Protein AF-A0A075HP31-F1 (afdb_monomer_lite)

pLDDT: mean 79.91, std 8.16, range [46.44, 92.25]

Structure (mmCIF, N/CA/C/O backbone):
data_AF-A0A075HP31-F1
#
_entry.id   AF-A0A075HP31-F1
#
loop_
_atom_site.group_PDB
_atom_site.id
_atom_site.type_symbol
_atom_site.label_atom_id
_atom_site.label_alt_id
_atom_site.label_comp_id
_atom_site.label_asym_id
_atom_site.label_entity_id
_atom_site.label_seq_id
_atom_site.pdbx_PDB_ins_code
_atom_site.Cartn_x
_atom_site.Cartn_y
_atom_site.Cartn_z
_atom_site.occupancy
_atom_site.B_iso_or_equiv
_atom_site.auth_seq_id
_atom_site.auth_comp_id
_atom_site.auth_asym_id
_atom_site.auth_atom_id
_atom_site.pdbx_PDB_model_num
ATOM 1 N N . MET A 1 1 ? 1.225 -0.364 -14.606 1.00 85.62 1 MET A N 1
ATOM 2 C CA . MET A 1 1 ? 0.371 -1.081 -13.636 1.00 85.62 1 MET A CA 1
ATOM 3 C C . MET A 1 1 ? -0.223 -0.110 -12.625 1.00 85.62 1 MET A C 1
ATOM 5 O O . MET A 1 1 ? 0.473 0.804 -12.198 1.00 85.62 1 MET A O 1
ATOM 9 N N . LYS A 1 2 ? -1.501 -0.275 -12.277 1.00 87.94 2 LYS A N 1
ATOM 10 C CA . LYS A 1 2 ? -2.191 0.543 -11.273 1.00 87.94 2 LYS A CA 1
ATOM 11 C C . LYS A 1 2 ? -2.617 -0.350 -10.116 1.00 87.94 2 LYS A C 1
ATOM 13 O O . LYS A 1 2 ? -3.185 -1.411 -10.366 1.00 87.94 2 LYS A O 1
ATOM 18 N N . LEU A 1 3 ? -2.352 0.094 -8.899 1.00 89.50 3 LEU A N 1
ATOM 19 C CA . LEU A 1 3 ? -2.688 -0.594 -7.665 1.00 89.50 3 LEU A CA 1
ATOM 20 C C . LEU A 1 3 ? -3.454 0.382 -6.775 1.00 89.50 3 LEU A C 1
ATOM 22 O O . LEU A 1 3 ? -2.959 1.464 -6.459 1.00 89.50 3 LEU A O 1
ATOM 26 N N . LYS A 1 4 ? -4.661 0.000 -6.374 1.00 89.75 4 LYS A N 1
ATOM 27 C CA . LYS A 1 4 ? -5.384 0.650 -5.286 1.00 89.75 4 LYS A CA 1
ATOM 28 C C . LYS A 1 4 ? -5.258 -0.246 -4.066 1.00 89.75 4 LYS A C 1
ATOM 30 O O . LYS A 1 4 ? -5.628 -1.413 -4.148 1.00 89.75 4 LYS A O 1
ATOM 35 N N . TYR A 1 5 ? -4.799 0.297 -2.950 1.00 87.81 5 TYR A N 1
ATOM 36 C CA . TYR A 1 5 ? -4.866 -0.392 -1.669 1.00 87.81 5 TYR A CA 1
ATOM 37 C C . TYR A 1 5 ? -5.577 0.473 -0.643 1.00 87.81 5 TYR A C 1
ATOM 39 O O . TYR A 1 5 ? -5.628 1.698 -0.773 1.00 87.81 5 TYR A O 1
ATOM 47 N N . GLY A 1 6 ? -6.125 -0.171 0.376 1.00 85.75 6 GLY A N 1
ATOM 48 C CA . GLY A 1 6 ? -6.634 0.536 1.523 1.00 85.75 6 GLY A CA 1
ATOM 49 C C . GLY A 1 6 ? -6.609 -0.279 2.799 1.00 85.75 6 GLY A C 1
ATOM 50 O O . GLY A 1 6 ? -6.543 -1.509 2.786 1.00 85.75 6 GLY A O 1
ATOM 51 N N . ILE A 1 7 ? -6.613 0.451 3.907 1.00 86.06 7 ILE A N 1
ATOM 52 C CA . ILE A 1 7 ? -6.568 -0.085 5.262 1.00 86.06 7 ILE A CA 1
ATOM 53 C C . ILE A 1 7 ? -7.766 0.468 6.020 1.00 86.06 7 ILE A C 1
ATOM 55 O O . ILE A 1 7 ? -8.009 1.679 6.049 1.00 86.06 7 ILE A O 1
ATOM 59 N N . LYS A 1 8 ? -8.506 -0.436 6.650 1.00 85.75 8 LYS A N 1
ATOM 60 C CA . LYS A 1 8 ? -9.650 -0.134 7.503 1.00 85.75 8 LYS A CA 1
ATOM 61 C C . LYS A 1 8 ? -9.403 -0.713 8.883 1.00 85.75 8 LYS A C 1
ATOM 63 O O . LYS A 1 8 ? -8.963 -1.851 9.000 1.00 85.75 8 LYS A O 1
ATOM 68 N N . LEU A 1 9 ? -9.715 0.046 9.926 1.00 82.75 9 LEU A N 1
ATOM 69 C CA . LEU A 1 9 ? -9.809 -0.502 11.273 1.00 82.75 9 LEU A CA 1
ATOM 70 C C . LEU A 1 9 ? -11.268 -0.827 11.564 1.00 82.75 9 LEU A C 1
ATOM 72 O O . LEU A 1 9 ? -12.150 -0.012 11.314 1.00 82.75 9 LEU A O 1
ATOM 76 N N . ALA A 1 10 ? -11.522 -2.017 12.089 1.00 79.00 10 ALA A N 1
ATOM 77 C CA . ALA A 1 10 ? -12.846 -2.461 12.480 1.00 79.00 10 ALA A CA 1
ATOM 78 C C . ALA A 1 10 ? -12.849 -2.866 13.954 1.00 79.00 10 ALA A C 1
ATOM 80 O O . ALA A 1 10 ? -12.002 -3.641 14.405 1.00 79.00 10 ALA A O 1
ATOM 81 N N . LYS A 1 11 ? -13.841 -2.372 14.693 1.00 74.69 11 LYS A N 1
ATOM 82 C CA . LYS A 1 11 ? -14.140 -2.808 16.056 1.00 74.69 11 LYS A CA 1
ATOM 83 C C . LYS A 1 11 ? -14.826 -4.178 16.024 1.00 74.69 11 LYS A C 1
ATOM 85 O O . LYS A 1 11 ? -15.837 -4.349 15.341 1.00 74.69 11 LYS A O 1
ATOM 90 N N . GLY A 1 12 ? -14.278 -5.142 16.755 1.00 63.56 12 GLY A N 1
ATOM 91 C CA . GLY A 1 12 ? -14.848 -6.466 16.991 1.00 63.56 12 GLY A CA 1
ATOM 92 C C . GLY A 1 12 ? -16.020 -6.411 17.977 1.00 63.56 12 GLY A C 1
ATOM 93 O O . GLY A 1 12 ? -15.987 -5.672 18.961 1.00 63.56 12 GLY A O 1
ATOM 94 N N . GLY A 1 13 ? -17.076 -7.174 17.688 1.00 62.41 13 GLY A N 1
ATOM 95 C CA . GLY A 1 13 ? -18.345 -7.205 18.424 1.00 62.41 13 GLY A CA 1
ATOM 96 C C . GLY A 1 13 ? -19.505 -7.686 17.538 1.00 62.41 13 GLY A C 1
ATOM 97 O O . GLY A 1 13 ? -19.286 -8.081 16.394 1.00 62.41 13 GLY A O 1
ATOM 98 N N . LEU A 1 14 ? -20.753 -7.627 18.033 1.00 46.44 14 LEU A N 1
ATOM 99 C CA . LEU A 1 14 ? -21.956 -8.047 17.279 1.00 46.44 14 LEU A CA 1
ATOM 100 C C . LEU A 1 14 ? -22.200 -7.244 15.984 1.00 46.44 14 LEU A C 1
ATOM 102 O O . LEU A 1 14 ? -22.863 -7.732 15.072 1.00 46.44 14 LEU A O 1
ATOM 106 N N . ARG A 1 15 ? -21.668 -6.020 15.883 1.00 56.22 15 ARG A N 1
ATOM 107 C CA . ARG A 1 15 ? -21.632 -5.226 14.647 1.00 56.22 15 ARG A CA 1
ATOM 108 C C . ARG A 1 15 ? -20.220 -4.698 14.433 1.00 56.22 15 ARG A C 1
ATOM 110 O O . ARG A 1 15 ? -19.705 -3.981 15.287 1.00 56.22 15 ARG A O 1
ATOM 117 N N . LYS A 1 16 ? -19.629 -5.020 13.279 1.00 63.41 16 LYS A N 1
ATOM 118 C CA . LYS A 1 16 ? -18.363 -4.429 12.832 1.00 63.41 16 LYS A CA 1
ATOM 119 C C . LYS A 1 16 ? -18.588 -2.936 12.598 1.00 63.41 16 LYS A C 1
ATOM 121 O O . LYS A 1 16 ? -19.341 -2.566 11.699 1.00 63.41 16 LYS A O 1
ATOM 126 N N . HIS A 1 17 ? -17.979 -2.098 13.427 1.00 68.00 17 HIS A N 1
ATOM 127 C CA . HIS A 1 17 ? -17.970 -0.651 13.228 1.00 68.00 17 HIS A CA 1
ATOM 128 C C . HIS A 1 17 ? -16.605 -0.242 12.683 1.00 68.00 17 HIS A C 1
ATOM 130 O O . HIS A 1 17 ? -15.587 -0.636 13.254 1.00 68.00 17 HIS A O 1
ATOM 136 N N . GLU A 1 18 ? -16.580 0.500 11.576 1.00 68.94 18 GLU A N 1
ATOM 137 C CA . GLU A 1 18 ? -15.338 1.078 11.058 1.00 68.94 18 GLU A CA 1
ATOM 138 C C . GLU A 1 18 ? -14.872 2.186 12.014 1.00 68.94 18 GLU A C 1
ATOM 140 O O . GLU A 1 18 ? -15.656 3.046 12.410 1.00 68.94 18 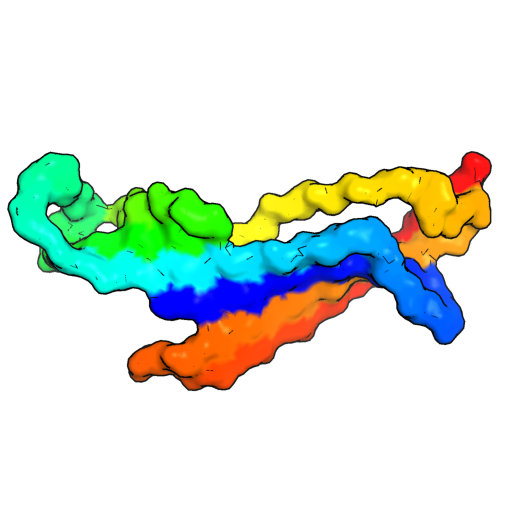GLU A O 1
ATOM 145 N N . LEU A 1 19 ? -13.609 2.123 12.429 1.00 71.00 19 LEU A N 1
ATOM 146 C CA . LEU A 1 19 ? -12.982 3.089 13.324 1.00 71.00 19 LEU A CA 1
ATOM 147 C C . LEU A 1 19 ? -12.174 4.089 12.495 1.00 71.00 19 LEU A C 1
ATOM 149 O O . LEU A 1 19 ? -11.303 3.691 11.720 1.00 71.00 19 LEU A O 1
ATOM 153 N N . GLY A 1 20 ? -12.429 5.383 12.694 1.00 72.38 20 GLY A N 1
ATOM 154 C CA . GLY A 1 20 ? -11.725 6.465 12.009 1.00 72.38 20 GLY A CA 1
ATOM 155 C C . GLY A 1 20 ? -11.965 6.526 10.494 1.00 72.38 20 GLY A C 1
ATOM 156 O O . GLY A 1 20 ? -12.938 5.996 9.959 1.00 72.38 20 GLY A O 1
ATOM 157 N N . LYS A 1 21 ? -11.069 7.222 9.783 1.00 77.12 21 LYS A N 1
ATOM 158 C CA . LYS A 1 21 ? -11.100 7.317 8.315 1.00 77.12 21 LYS A CA 1
ATOM 159 C C . LYS A 1 21 ? -10.307 6.171 7.700 1.00 77.12 21 LYS A C 1
ATOM 161 O O . LYS A 1 21 ? -9.128 6.021 8.003 1.00 77.12 21 LYS A O 1
ATOM 166 N N . SER A 1 22 ? -10.922 5.421 6.789 1.00 80.12 22 SER A N 1
ATOM 167 C CA . SER A 1 22 ? -10.206 4.443 5.971 1.00 80.12 22 SER A CA 1
ATOM 168 C C . SER A 1 22 ? -9.104 5.123 5.161 1.00 80.12 22 SER A C 1
ATOM 170 O O . SER A 1 22 ? -9.322 6.187 4.574 1.00 80.12 22 SER A O 1
ATOM 172 N N . ILE A 1 23 ? -7.930 4.502 5.112 1.00 83.25 23 ILE A N 1
ATOM 173 C CA . ILE A 1 23 ? -6.825 4.982 4.286 1.00 83.25 23 ILE A CA 1
ATOM 174 C C . ILE A 1 23 ? -6.986 4.329 2.925 1.00 83.25 23 ILE A C 1
ATOM 176 O O . ILE A 1 23 ? -6.827 3.120 2.826 1.00 83.25 23 ILE A O 1
ATOM 180 N N . ASP A 1 24 ? -7.286 5.119 1.900 1.00 83.94 24 ASP A N 1
ATOM 181 C CA . ASP A 1 24 ? -7.342 4.673 0.510 1.00 83.94 24 ASP A CA 1
ATOM 182 C C . ASP A 1 24 ? -6.207 5.354 -0.253 1.00 83.94 24 ASP A C 1
ATOM 184 O O . ASP A 1 24 ? -6.211 6.573 -0.424 1.00 83.94 24 ASP A O 1
ATOM 188 N N . THR A 1 25 ? -5.249 4.567 -0.735 1.00 83.50 25 THR A N 1
ATOM 189 C CA . THR A 1 25 ? -4.083 5.076 -1.461 1.00 83.50 25 THR A CA 1
ATOM 190 C C . THR A 1 25 ? -3.997 4.445 -2.841 1.00 83.50 25 THR A C 1
ATOM 192 O O . THR A 1 25 ? -4.329 3.276 -3.065 1.00 83.50 25 THR A O 1
ATOM 195 N N . TYR A 1 26 ? -3.534 5.248 -3.795 1.00 85.94 26 TYR A N 1
ATOM 196 C CA . TYR A 1 26 ? -3.351 4.829 -5.171 1.00 85.94 26 TYR A CA 1
ATOM 197 C C . TYR A 1 26 ? -1.879 4.904 -5.567 1.00 85.94 26 TYR A C 1
ATOM 199 O O . TYR A 1 26 ? -1.214 5.928 -5.381 1.00 85.94 26 TYR A O 1
ATOM 207 N N . ARG A 1 27 ? -1.382 3.814 -6.157 1.00 88.31 27 ARG A N 1
ATOM 208 C CA . ARG A 1 27 ? -0.038 3.729 -6.724 1.00 88.31 27 ARG A CA 1
ATOM 209 C C . ARG A 1 27 ? -0.091 3.349 -8.193 1.00 88.31 27 ARG A C 1
ATOM 211 O O . ARG A 1 27 ? -0.846 2.473 -8.616 1.00 88.31 27 ARG A O 1
ATOM 218 N N . LYS A 1 28 ? 0.752 3.992 -8.997 1.00 89.06 28 LYS A N 1
ATOM 219 C CA . LYS A 1 28 ? 0.900 3.680 -10.422 1.00 89.06 28 LYS A CA 1
ATOM 220 C C . LYS A 1 28 ? 2.368 3.506 -10.769 1.00 89.06 28 LYS A C 1
ATOM 222 O O . LYS A 1 28 ? 3.128 4.458 -10.687 1.00 89.06 28 LYS A O 1
ATOM 227 N N . ALA A 1 29 ? 2.732 2.321 -11.240 1.00 88.19 29 ALA A N 1
ATOM 228 C CA . ALA A 1 29 ? 4.030 2.065 -11.847 1.00 88.19 29 ALA A CA 1
ATOM 229 C C . ALA A 1 29 ? 3.916 2.202 -13.370 1.00 88.19 29 ALA A C 1
ATOM 231 O O . ALA A 1 29 ? 3.046 1.581 -13.995 1.00 88.19 29 ALA A O 1
ATOM 232 N N . SER A 1 30 ? 4.784 3.008 -13.971 1.00 85.94 30 SER A N 1
ATOM 233 C CA . SER A 1 30 ? 4.877 3.210 -15.417 1.00 85.94 30 SER A CA 1
ATOM 234 C C . SER A 1 30 ? 6.297 2.919 -15.875 1.00 85.94 30 SER A C 1
ATOM 236 O O . SER A 1 30 ? 7.262 3.371 -15.264 1.00 85.94 30 SER A O 1
ATOM 238 N N . ILE A 1 31 ? 6.408 2.155 -16.954 1.00 86.06 31 ILE A N 1
ATOM 239 C CA . ILE A 1 31 ? 7.681 1.847 -17.594 1.00 86.06 31 ILE A CA 1
ATOM 240 C C . ILE A 1 31 ? 7.818 2.793 -18.778 1.00 86.06 31 ILE A C 1
ATOM 242 O O . ILE A 1 31 ? 6.879 2.930 -19.564 1.00 86.06 31 ILE A O 1
ATOM 246 N N . PHE A 1 32 ? 8.962 3.451 -18.900 1.00 84.62 32 PHE A N 1
ATOM 247 C CA . PHE A 1 32 ? 9.218 4.373 -19.995 1.00 84.62 32 PHE A CA 1
ATOM 248 C C . PHE A 1 32 ? 10.679 4.315 -20.434 1.00 84.62 32 PHE A C 1
ATOM 250 O O . PHE A 1 32 ? 11.559 3.816 -19.734 1.00 84.62 32 PHE A O 1
ATOM 257 N N . TRP A 1 33 ? 10.924 4.830 -21.630 1.00 82.19 33 TRP A N 1
ATOM 258 C CA . TRP A 1 33 ? 12.251 4.982 -22.201 1.00 82.19 33 TRP A CA 1
ATOM 259 C C . TRP A 1 33 ? 12.506 6.466 -22.455 1.00 82.19 33 TRP A C 1
ATOM 261 O O . TRP A 1 33 ? 11.602 7.194 -22.865 1.00 82.19 33 TRP A O 1
ATOM 271 N N . THR A 1 34 ? 13.732 6.924 -22.220 1.00 78.81 34 THR A N 1
ATOM 272 C CA . THR A 1 34 ? 14.143 8.299 -22.507 1.00 78.81 34 THR A CA 1
ATOM 273 C C . THR A 1 34 ? 15.540 8.343 -23.120 1.00 78.81 34 THR A C 1
ATOM 275 O O . THR A 1 34 ? 16.374 7.472 -22.882 1.00 78.81 34 THR A O 1
ATOM 278 N N . ARG A 1 35 ? 15.802 9.376 -23.927 1.00 76.38 35 ARG A N 1
ATOM 279 C CA . ARG A 1 35 ? 17.145 9.714 -24.436 1.0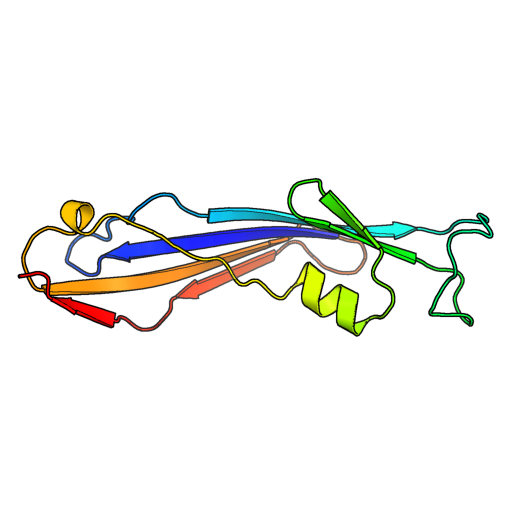0 76.38 35 ARG A CA 1
ATOM 280 C C . ARG A 1 35 ? 17.830 10.801 -23.607 1.00 76.38 35 ARG A C 1
ATOM 282 O O . ARG A 1 35 ? 18.898 11.264 -23.989 1.00 76.38 35 ARG A O 1
ATOM 289 N N . ASN A 1 36 ? 17.205 11.259 -22.524 1.00 78.75 36 ASN A N 1
ATOM 290 C CA . ASN A 1 36 ? 17.727 12.362 -21.730 1.00 78.75 36 ASN A CA 1
ATOM 291 C C . ASN A 1 36 ? 19.010 11.935 -20.988 1.00 78.75 36 ASN A C 1
ATOM 293 O O . ASN A 1 36 ? 18.927 11.079 -20.108 1.00 78.75 36 ASN A O 1
ATOM 297 N N . PRO A 1 37 ? 20.172 12.552 -21.267 1.00 67.62 37 PRO A N 1
ATOM 298 C CA . PRO A 1 37 ? 21.439 12.176 -20.641 1.00 67.62 37 PRO A CA 1
ATOM 299 C C . PRO A 1 37 ? 21.508 12.513 -19.142 1.00 67.62 37 PRO A C 1
ATOM 301 O O . PRO A 1 37 ? 22.359 11.974 -18.444 1.00 67.62 37 PRO A O 1
ATOM 304 N N . LYS A 1 38 ? 20.624 13.386 -18.631 1.00 73.12 38 LYS A N 1
ATOM 305 C CA . LYS A 1 38 ? 20.565 13.744 -17.201 1.00 73.12 38 LYS A CA 1
ATOM 306 C C . LYS A 1 38 ? 19.908 12.663 -16.339 1.00 73.12 38 LYS A C 1
ATOM 308 O O . LYS A 1 38 ? 20.145 12.615 -15.138 1.00 73.12 38 LYS A O 1
ATOM 313 N N . LEU A 1 39 ? 19.073 11.815 -16.940 1.00 68.88 39 LEU A N 1
ATOM 314 C CA . LEU A 1 39 ? 18.450 10.679 -16.268 1.00 68.88 39 LEU A CA 1
ATOM 315 C C . LEU A 1 39 ? 19.383 9.482 -16.413 1.00 68.88 39 LEU A C 1
ATOM 317 O O . LEU A 1 39 ? 19.277 8.701 -17.357 1.00 68.88 39 LEU A O 1
ATOM 321 N N . VAL A 1 40 ? 20.339 9.369 -15.492 1.00 67.12 40 VAL A N 1
ATOM 322 C CA . VAL A 1 40 ? 21.277 8.244 -15.474 1.00 67.12 40 VAL A CA 1
ATOM 323 C C . VAL A 1 40 ? 20.482 6.972 -15.218 1.00 67.12 40 VAL A C 1
ATOM 325 O O . VAL A 1 40 ? 19.791 6.876 -14.207 1.00 67.12 40 VAL A O 1
ATOM 328 N N . ASN A 1 41 ? 20.552 6.011 -16.145 1.00 65.00 41 ASN A N 1
ATOM 329 C CA . ASN A 1 41 ? 19.973 4.702 -15.892 1.00 65.00 41 ASN A CA 1
ATOM 330 C C . ASN A 1 41 ? 20.913 3.893 -14.985 1.00 65.00 41 ASN A C 1
ATOM 332 O O . ASN A 1 41 ? 22.033 3.588 -15.406 1.00 65.00 41 ASN A O 1
ATOM 336 N N . PRO A 1 42 ? 20.485 3.519 -13.778 1.00 63.81 42 PRO A N 1
ATOM 337 C CA . PRO A 1 42 ? 21.204 2.560 -12.940 1.00 63.81 42 PRO A CA 1
ATOM 338 C C . PRO A 1 42 ? 21.326 1.183 -13.602 1.00 63.81 42 PRO A C 1
ATOM 340 O O . PRO A 1 42 ? 22.375 0.550 -13.496 1.00 63.81 42 PRO A O 1
ATOM 343 N N . MET A 1 43 ? 20.329 0.754 -14.383 1.00 64.00 43 MET A N 1
ATOM 344 C CA . MET A 1 43 ? 20.439 -0.424 -15.243 1.00 64.00 43 MET A CA 1
ATOM 345 C C . MET A 1 43 ? 21.095 -0.044 -16.575 1.00 64.00 43 MET A C 1
ATOM 347 O O . MET A 1 43 ? 20.425 0.248 -17.564 1.00 64.00 43 MET A O 1
ATOM 351 N N . LYS A 1 44 ? 22.433 -0.041 -16.622 1.00 64.62 44 LYS A N 1
ATOM 352 C CA . LYS A 1 44 ? 23.200 0.328 -17.833 1.00 64.62 44 LYS A CA 1
ATOM 353 C C . LYS A 1 44 ? 22.928 -0.585 -19.036 1.00 64.62 44 LYS A C 1
ATOM 355 O O . LYS A 1 44 ? 23.017 -0.133 -20.174 1.00 64.62 44 LYS A O 1
ATOM 360 N N . GLU A 1 45 ? 22.572 -1.843 -18.789 1.00 67.06 45 GLU A N 1
ATOM 361 C CA . GLU A 1 45 ? 22.331 -2.848 -19.833 1.00 67.06 45 GLU A CA 1
ATOM 362 C C . GLU A 1 45 ? 20.975 -2.687 -20.531 1.00 67.06 45 GLU A C 1
ATOM 364 O O . GLU A 1 45 ? 20.813 -3.056 -21.693 1.00 67.06 45 GLU A O 1
ATOM 369 N N . ARG A 1 46 ? 19.984 -2.108 -19.844 1.00 68.00 46 ARG A N 1
ATOM 370 C CA . ARG A 1 46 ? 18.612 -1.965 -20.344 1.00 68.00 46 ARG A CA 1
ATOM 371 C C . ARG A 1 46 ? 18.243 -0.496 -20.286 1.00 68.00 46 ARG A C 1
ATOM 373 O O . ARG A 1 46 ? 18.156 0.048 -19.204 1.00 68.00 46 ARG A O 1
ATOM 380 N N . LYS A 1 47 ? 17.991 0.174 -21.415 1.00 74.88 47 LYS A N 1
ATOM 381 C CA . LYS A 1 47 ? 17.582 1.601 -21.453 1.00 74.88 47 LYS A CA 1
ATOM 382 C C . LYS A 1 47 ? 16.125 1.799 -21.003 1.00 74.88 47 LYS A C 1
ATOM 384 O O . LYS A 1 47 ? 15.332 2.388 -21.720 1.00 74.88 47 LYS A O 1
ATOM 389 N N . ILE A 1 48 ? 15.726 1.231 -19.877 1.00 78.12 48 ILE A N 1
ATOM 390 C CA . ILE A 1 48 ? 14.350 1.251 -19.387 1.00 78.12 48 ILE A CA 1
ATOM 391 C C . ILE A 1 48 ? 14.353 1.874 -17.997 1.00 78.12 48 ILE A C 1
ATOM 393 O O . ILE A 1 48 ? 15.180 1.512 -17.165 1.00 78.12 48 ILE A O 1
ATOM 397 N N . TRP A 1 49 ? 13.420 2.793 -17.763 1.00 82.56 49 TRP A N 1
ATOM 398 C CA . TRP A 1 49 ? 13.197 3.441 -16.478 1.00 82.56 49 TRP A CA 1
ATOM 399 C C . TRP A 1 49 ? 11.827 3.056 -15.942 1.00 82.56 49 TRP A C 1
ATOM 401 O O . TRP A 1 49 ? 10.869 2.861 -16.700 1.00 82.56 49 TRP A O 1
ATOM 411 N N . VAL A 1 50 ? 11.734 2.984 -14.617 1.00 84.62 50 VAL A N 1
ATOM 412 C CA . VAL A 1 50 ? 10.484 2.725 -13.913 1.00 84.62 50 VAL A CA 1
ATOM 413 C C . VAL A 1 50 ? 10.165 3.921 -13.033 1.00 84.62 50 VAL A C 1
ATOM 415 O O . VAL A 1 50 ? 10.962 4.343 -12.199 1.00 84.62 50 VAL A O 1
ATOM 418 N N . GLN A 1 51 ? 8.977 4.473 -13.236 1.00 85.38 51 GLN A N 1
ATOM 419 C CA . GLN A 1 51 ? 8.426 5.538 -12.416 1.00 85.38 51 GLN A CA 1
ATOM 420 C C . GLN A 1 51 ? 7.280 4.978 -11.588 1.00 85.38 51 GLN A C 1
ATOM 422 O O . GLN A 1 51 ? 6.310 4.457 -12.144 1.00 85.38 51 GLN A O 1
ATOM 427 N N . VAL A 1 52 ? 7.372 5.118 -10.273 1.00 87.12 52 VAL A N 1
ATOM 428 C CA . VAL A 1 52 ? 6.311 4.791 -9.325 1.00 87.12 52 VAL A CA 1
ATOM 429 C C . VAL A 1 52 ? 5.711 6.098 -8.830 1.00 87.12 52 VAL A C 1
ATOM 431 O O . VAL A 1 52 ? 6.415 6.936 -8.291 1.00 87.12 52 VAL A O 1
ATOM 434 N N . ALA A 1 53 ? 4.416 6.305 -9.037 1.00 85.50 53 ALA A N 1
ATOM 435 C CA . ALA A 1 53 ? 3.698 7.451 -8.496 1.00 85.50 53 ALA A CA 1
ATOM 436 C C . ALA A 1 53 ? 2.881 7.018 -7.277 1.00 85.50 53 ALA A C 1
ATOM 438 O O . ALA A 1 53 ? 1.996 6.170 -7.430 1.00 85.50 53 ALA A O 1
ATOM 439 N N . LYS A 1 54 ? 3.145 7.610 -6.107 1.00 83.44 54 LYS A N 1
ATOM 440 C CA . LYS A 1 54 ? 2.341 7.452 -4.884 1.00 83.44 54 LYS A CA 1
ATOM 441 C C . LYS A 1 54 ? 1.478 8.698 -4.727 1.00 83.44 54 LYS A C 1
ATOM 443 O O . LYS A 1 54 ? 2.019 9.784 -4.598 1.00 83.44 54 LYS A O 1
ATOM 448 N N . ASN A 1 55 ? 0.150 8.568 -4.784 1.00 77.62 55 ASN A N 1
ATOM 449 C CA . ASN A 1 55 ? -0.769 9.712 -4.643 1.00 77.62 55 ASN A CA 1
ATOM 450 C C . ASN A 1 55 ? -0.373 10.936 -5.497 1.00 77.62 55 ASN A C 1
ATOM 452 O O . ASN A 1 55 ? -0.400 12.065 -5.024 1.00 77.62 55 ASN A O 1
ATOM 456 N N . PHE A 1 56 ? -0.019 10.694 -6.764 1.00 74.75 56 PHE A N 1
ATOM 457 C CA . PHE A 1 56 ? 0.430 11.696 -7.747 1.00 74.75 56 PHE A CA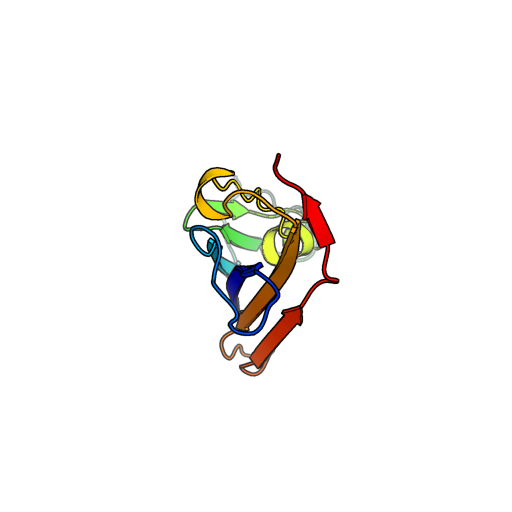 1
ATOM 458 C C . PHE A 1 56 ? 1.852 12.247 -7.573 1.00 74.75 56 PHE A C 1
ATOM 460 O O . PHE A 1 56 ? 2.302 12.967 -8.461 1.00 74.75 56 PHE A O 1
ATOM 467 N N . GLU A 1 57 ? 2.595 11.851 -6.541 1.00 81.75 57 GLU A N 1
ATOM 468 C CA . GLU A 1 57 ? 4.015 12.184 -6.403 1.00 81.75 57 GLU A CA 1
ATOM 469 C C . GLU A 1 57 ? 4.879 11.150 -7.138 1.00 81.75 57 GLU A C 1
ATOM 471 O O . GLU A 1 57 ? 4.870 9.969 -6.772 1.00 81.75 57 GLU A O 1
ATOM 476 N N . PRO A 1 58 ? 5.588 11.543 -8.212 1.00 82.81 58 PRO A N 1
ATOM 477 C CA . PRO A 1 58 ? 6.397 10.620 -8.986 1.00 82.81 58 PRO A CA 1
ATOM 478 C C . PRO A 1 58 ? 7.767 10.380 -8.351 1.00 82.81 58 PRO A C 1
ATOM 480 O O . PRO A 1 58 ? 8.532 11.310 -8.117 1.00 82.81 58 PRO A O 1
ATOM 483 N N . PHE A 1 59 ? 8.124 9.112 -8.217 1.00 82.56 59 PHE A N 1
ATOM 484 C CA . PHE A 1 59 ? 9.443 8.642 -7.828 1.00 82.56 59 PHE A CA 1
ATOM 485 C C . PHE A 1 59 ? 10.047 7.808 -8.961 1.00 82.56 59 PHE A C 1
ATOM 487 O O . PHE A 1 59 ? 9.391 6.924 -9.519 1.00 82.56 59 PHE A O 1
ATOM 494 N N . ILE A 1 60 ? 11.293 8.101 -9.339 1.00 81.56 60 ILE A N 1
ATOM 495 C CA . ILE A 1 60 ? 12.037 7.300 -10.318 1.00 81.56 60 ILE A CA 1
ATOM 496 C C . ILE A 1 60 ? 12.892 6.325 -9.525 1.00 81.56 60 ILE A C 1
ATOM 498 O O . ILE A 1 60 ? 13.891 6.713 -8.924 1.00 81.56 60 ILE A O 1
ATOM 502 N N . ALA A 1 61 ? 12.472 5.067 -9.520 1.00 77.00 61 ALA A N 1
ATOM 503 C CA . ALA A 1 61 ? 13.189 4.020 -8.821 1.00 77.00 61 ALA A CA 1
ATOM 504 C C . ALA A 1 61 ? 14.432 3.615 -9.613 1.00 77.00 61 ALA A C 1
ATOM 506 O O . ALA A 1 61 ? 14.407 3.552 -10.848 1.00 77.00 61 ALA A O 1
ATOM 507 N N . LEU A 1 62 ? 15.518 3.353 -8.886 1.00 76.25 62 LEU A N 1
ATOM 508 C CA . LEU A 1 62 ? 16.809 3.051 -9.484 1.00 76.25 62 LEU A CA 1
ATOM 509 C C . LEU A 1 62 ? 17.085 1.543 -9.573 1.00 76.25 62 LEU A C 1
ATOM 511 O O . LEU A 1 62 ? 17.781 1.081 -10.471 1.00 76.25 62 LEU A O 1
ATOM 515 N N . THR A 1 63 ? 16.515 0.749 -8.679 1.00 81.06 63 THR A N 1
ATOM 516 C CA . THR A 1 63 ? 16.682 -0.708 -8.682 1.00 81.06 63 THR A CA 1
ATOM 517 C C . THR A 1 63 ? 15.331 -1.409 -8.736 1.00 81.06 63 THR A C 1
ATOM 519 O O . THR A 1 63 ? 14.292 -0.808 -8.450 1.00 81.06 63 THR A O 1
ATOM 522 N N . GLU A 1 64 ? 15.321 -2.687 -9.122 1.00 81.81 64 GLU A N 1
ATOM 523 C CA . GLU A 1 64 ? 14.096 -3.494 -9.072 1.00 81.81 64 GLU A CA 1
ATOM 524 C C . GLU A 1 64 ? 13.593 -3.627 -7.627 1.00 81.81 64 GLU A C 1
ATOM 526 O O . GLU A 1 64 ? 12.387 -3.616 -7.373 1.00 81.81 64 GLU A O 1
ATOM 531 N N . GLU A 1 65 ? 14.515 -3.673 -6.666 1.00 84.00 65 GLU A N 1
ATOM 532 C CA . GLU A 1 65 ? 14.226 -3.701 -5.239 1.00 84.00 65 GLU A CA 1
ATOM 533 C C . GLU A 1 65 ? 13.524 -2.426 -4.773 1.00 84.00 65 GLU A C 1
ATOM 535 O O . GLU A 1 65 ? 12.545 -2.522 -4.031 1.00 84.00 65 GLU A O 1
ATOM 540 N N . ASP A 1 66 ? 13.977 -1.255 -5.226 1.00 84.19 66 ASP A N 1
ATOM 541 C CA . ASP A 1 66 ? 13.337 0.024 -4.904 1.00 84.19 66 ASP A CA 1
ATOM 542 C C . ASP A 1 66 ? 11.940 0.103 -5.516 1.00 84.19 66 ASP A C 1
ATOM 544 O O . ASP A 1 66 ? 11.002 0.516 -4.844 1.00 84.19 66 ASP A O 1
ATOM 548 N N . VAL A 1 67 ? 11.762 -0.358 -6.763 1.00 84.50 67 VAL A N 1
ATOM 549 C CA . VAL A 1 67 ? 10.428 -0.448 -7.384 1.00 84.50 67 VAL A CA 1
ATOM 550 C C . VAL A 1 67 ? 9.517 -1.335 -6.546 1.00 84.50 67 VAL A C 1
ATOM 552 O O . VAL A 1 67 ? 8.370 -0.970 -6.301 1.00 84.50 67 VAL A O 1
ATOM 555 N N . ARG A 1 68 ? 10.004 -2.506 -6.119 1.00 86.62 68 ARG A N 1
ATOM 556 C CA . ARG A 1 68 ? 9.210 -3.445 -5.325 1.00 86.62 68 ARG A CA 1
ATOM 557 C C . ARG A 1 68 ? 8.789 -2.814 -4.003 1.00 86.62 68 ARG A C 1
ATOM 559 O O . ARG A 1 68 ? 7.602 -2.844 -3.697 1.00 86.62 68 ARG A O 1
ATOM 566 N N . LYS A 1 69 ? 9.731 -2.213 -3.274 1.00 86.69 69 LYS A N 1
ATOM 567 C CA . LYS A 1 69 ? 9.455 -1.539 -2.000 1.00 86.69 69 LYS A CA 1
ATOM 568 C C . L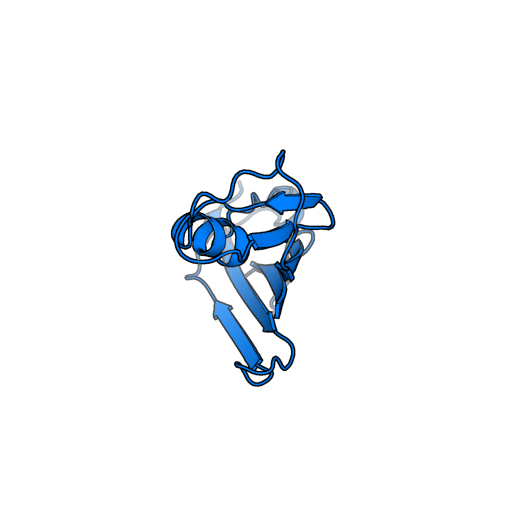YS A 1 69 ? 8.468 -0.390 -2.186 1.00 86.69 69 LYS A C 1
ATOM 570 O O . LYS A 1 69 ? 7.406 -0.369 -1.578 1.00 86.69 69 LYS A O 1
ATOM 575 N N . GLU A 1 70 ? 8.749 0.516 -3.115 1.00 85.06 70 GLU A N 1
ATOM 576 C CA . GLU A 1 70 ? 7.924 1.706 -3.332 1.00 85.06 70 GLU A CA 1
ATOM 577 C C . GLU A 1 70 ? 6.569 1.412 -3.976 1.00 85.06 70 GLU A C 1
ATOM 579 O O . GLU A 1 70 ? 5.642 2.214 -3.871 1.00 85.06 70 GLU A O 1
ATOM 584 N N . PHE A 1 71 ? 6.398 0.279 -4.657 1.00 85.69 71 PHE A N 1
ATOM 585 C CA . PHE A 1 71 ? 5.119 -0.074 -5.269 1.00 85.69 71 PHE A CA 1
ATOM 586 C C . PHE A 1 71 ? 4.267 -1.003 -4.398 1.00 85.69 71 PHE A C 1
ATOM 588 O O . PHE A 1 71 ? 3.053 -0.801 -4.347 1.00 85.69 71 PHE A O 1
ATOM 595 N N . PHE A 1 72 ? 4.872 -1.983 -3.718 1.00 84.69 72 PHE A N 1
ATOM 596 C CA . PHE A 1 72 ? 4.150 -3.023 -2.976 1.00 84.69 72 PHE A CA 1
ATOM 597 C C . PHE A 1 72 ? 4.212 -2.877 -1.455 1.00 84.69 72 PHE A C 1
ATOM 599 O O . PHE A 1 72 ? 3.239 -3.249 -0.800 1.00 84.69 72 PHE A O 1
ATOM 606 N N . ASP A 1 73 ? 5.283 -2.315 -0.892 1.00 83.88 73 ASP A N 1
ATOM 607 C CA . ASP A 1 73 ? 5.399 -2.176 0.560 1.00 83.88 73 ASP A CA 1
ATOM 608 C C . ASP A 1 73 ? 4.678 -0.900 1.021 1.00 83.88 73 ASP A C 1
ATOM 610 O O . ASP A 1 73 ? 4.830 0.193 0.456 1.00 83.88 73 ASP A O 1
ATOM 614 N N . PHE A 1 74 ? 3.836 -1.021 2.044 1.00 79.00 74 PHE A N 1
ATOM 615 C CA . PHE A 1 74 ? 3.115 0.107 2.622 1.00 79.00 74 PHE A CA 1
ATOM 616 C C . PHE A 1 74 ? 3.230 0.104 4.141 1.00 79.00 74 PHE A C 1
ATOM 618 O O . PHE A 1 74 ? 2.966 -0.891 4.808 1.00 79.00 74 PHE A O 1
ATOM 625 N N . GLU A 1 75 ? 3.589 1.264 4.675 1.00 80.38 75 GLU A N 1
ATOM 626 C CA . GLU A 1 75 ? 3.563 1.566 6.096 1.00 80.38 75 GLU A CA 1
ATOM 627 C C . GLU A 1 75 ? 2.762 2.858 6.245 1.00 80.38 75 GLU A C 1
ATOM 629 O O . GLU A 1 75 ? 3.159 3.913 5.749 1.00 80.38 75 GLU A O 1
ATOM 634 N N . GLU A 1 76 ? 1.582 2.762 6.848 1.00 78.19 76 GLU A N 1
ATOM 635 C CA . GLU A 1 76 ? 0.687 3.899 7.051 1.00 78.19 76 GLU A CA 1
ATOM 636 C C . GLU A 1 76 ? 0.346 3.977 8.539 1.00 78.19 76 GLU A C 1
ATOM 638 O O . GLU A 1 76 ? -0.017 2.978 9.165 1.00 78.19 76 GLU A O 1
ATOM 643 N N . LYS A 1 77 ? 0.472 5.171 9.122 1.00 80.75 77 LYS A N 1
ATOM 644 C CA . LYS A 1 77 ? 0.137 5.397 10.530 1.00 80.75 77 LYS A CA 1
ATOM 645 C C . LYS A 1 77 ? -1.347 5.707 10.648 1.00 80.75 77 LYS A C 1
ATOM 647 O O . LYS A 1 77 ? -1.824 6.692 10.088 1.00 80.75 77 LYS A O 1
ATOM 652 N N . PHE A 1 78 ? -2.063 4.894 11.413 1.00 78.81 78 PHE A N 1
ATOM 653 C CA . PHE A 1 78 ? -3.473 5.118 11.698 1.00 78.81 78 PHE A CA 1
ATOM 654 C C . PHE A 1 78 ? -3.622 5.793 13.063 1.00 78.81 78 PHE A C 1
ATOM 656 O O . PHE A 1 78 ? -3.189 5.251 14.078 1.00 78.81 78 PHE A O 1
ATOM 663 N N . VAL A 1 79 ? -4.228 6.980 13.092 1.00 78.00 79 VAL A N 1
ATOM 664 C CA . VAL A 1 79 ? -4.483 7.737 14.325 1.00 78.00 79 VAL A CA 1
ATOM 665 C C . VAL A 1 79 ? -5.986 7.935 14.459 1.00 78.00 79 VAL A C 1
ATOM 667 O O . VAL A 1 79 ? -6.615 8.524 13.583 1.00 78.00 79 VAL A O 1
ATOM 670 N N . PHE A 1 80 ? -6.561 7.459 15.559 1.00 77.25 80 PHE A N 1
ATOM 671 C CA . PHE A 1 80 ? -7.963 7.676 15.914 1.00 77.25 80 PHE A CA 1
ATOM 672 C C . PHE A 1 80 ? -8.054 8.202 17.350 1.00 77.25 80 PHE A C 1
ATOM 674 O O . PHE A 1 80 ? -7.133 8.033 18.153 1.00 77.25 80 PHE A O 1
ATOM 681 N N . LYS A 1 81 ? -9.160 8.871 17.686 1.00 76.12 81 LYS A N 1
ATOM 682 C CA . LYS A 1 81 ? -9.389 9.368 19.048 1.00 76.12 81 LYS A CA 1
ATOM 683 C C . LYS A 1 81 ? -9.920 8.240 19.928 1.00 76.12 81 LYS A C 1
ATOM 685 O O . LYS A 1 81 ? -10.879 7.578 19.553 1.00 76.12 81 LYS A O 1
ATOM 690 N N . ALA A 1 82 ? -9.380 8.085 21.138 1.00 72.31 82 ALA A N 1
ATOM 691 C CA . ALA A 1 82 ? -9.881 7.110 22.117 1.00 72.31 82 ALA A CA 1
ATOM 692 C C . ALA A 1 82 ? -11.375 7.315 22.459 1.00 72.31 82 ALA A C 1
ATOM 694 O O . ALA A 1 82 ? -12.093 6.355 22.721 1.00 72.31 82 ALA A O 1
ATOM 695 N N . LEU A 1 83 ? -11.869 8.555 22.357 1.00 70.75 83 LEU A N 1
ATOM 696 C CA . LEU A 1 83 ? -13.294 8.885 22.477 1.00 70.75 83 LEU A CA 1
ATOM 697 C C . LEU A 1 83 ? -14.192 8.144 21.471 1.00 70.75 83 LEU A C 1
ATOM 699 O O . LEU A 1 83 ? -15.337 7.863 21.804 1.00 70.75 83 LEU A O 1
ATOM 703 N N . GLU A 1 84 ? -13.702 7.811 20.272 1.00 71.88 84 GLU A N 1
ATOM 704 C CA . GLU A 1 84 ? -14.485 7.079 19.258 1.00 71.88 84 GLU A CA 1
ATOM 705 C C . GLU A 1 84 ? -14.704 5.606 19.641 1.00 71.88 84 GLU A C 1
ATOM 707 O O . GLU A 1 84 ? -15.654 4.976 19.178 1.00 71.88 84 GLU A O 1
ATOM 712 N N . LEU A 1 85 ? -13.854 5.051 20.511 1.00 73.25 85 LEU A N 1
ATOM 713 C CA . LEU A 1 85 ? -14.006 3.689 21.024 1.00 73.25 85 LEU A CA 1
ATOM 714 C C . LEU A 1 85 ? -14.981 3.618 22.206 1.00 73.25 85 LEU A C 1
ATOM 716 O O . LEU A 1 85 ? -15.723 2.635 22.308 1.00 73.25 85 LEU A O 1
ATOM 720 N N . GLY A 1 86 ? -15.006 4.660 23.045 1.00 70.44 86 GLY A N 1
ATOM 721 C CA . GLY A 1 86 ? -15.736 4.708 24.315 1.00 70.44 86 GLY A CA 1
ATOM 722 C C . GLY A 1 86 ? -14.980 4.027 25.462 1.00 70.44 86 GLY A C 1
ATOM 723 O O . GLY A 1 86 ? -13.933 3.415 25.253 1.00 70.44 86 GLY A O 1
ATOM 724 N N . THR A 1 87 ? -15.503 4.114 26.684 1.00 73.94 87 THR A N 1
ATOM 725 C CA . THR A 1 87 ? -14.948 3.400 27.846 1.00 73.94 87 THR A CA 1
ATOM 726 C C . THR A 1 87 ? -15.269 1.902 27.771 1.00 73.94 87 T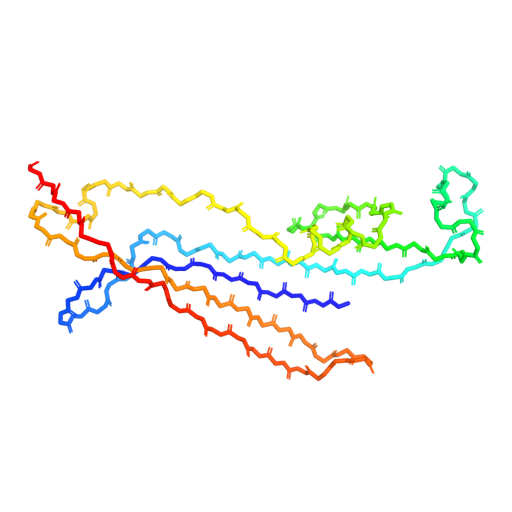HR A C 1
ATOM 728 O O . THR A 1 87 ? -16.306 1.501 27.235 1.00 73.94 87 THR A O 1
ATOM 731 N N . GLY A 1 88 ? -14.363 1.060 28.269 1.00 76.81 88 GLY A N 1
ATOM 732 C CA . GLY A 1 88 ? -14.505 -0.400 28.291 1.00 76.81 88 GLY A CA 1
ATOM 733 C C . GLY A 1 88 ? -13.494 -1.158 27.426 1.00 76.81 88 GLY A C 1
ATOM 734 O O . GLY A 1 88 ? -12.520 -0.594 26.924 1.00 76.81 88 GLY A O 1
ATOM 735 N N . ASN A 1 89 ? -13.728 -2.466 27.282 1.00 79.12 89 ASN A N 1
ATOM 736 C CA . ASN A 1 89 ? -12.872 -3.380 26.525 1.00 79.12 89 ASN A CA 1
ATOM 737 C C . ASN A 1 89 ? -13.334 -3.462 25.070 1.00 79.12 89 ASN A C 1
ATOM 739 O O . ASN A 1 89 ? -14.470 -3.851 24.790 1.00 79.12 89 ASN A O 1
ATOM 743 N N . HIS A 1 90 ? -12.437 -3.148 24.140 1.00 79.81 90 HIS A N 1
ATOM 744 C CA . HIS A 1 90 ? -12.717 -3.151 22.710 1.00 79.81 90 HIS A CA 1
ATOM 745 C C . HIS A 1 90 ? -11.760 -4.080 21.987 1.00 79.81 90 HIS A C 1
ATOM 747 O O . HIS A 1 90 ? -10.551 -4.015 22.181 1.00 79.81 90 HIS A O 1
ATOM 753 N N . LYS A 1 91 ? -12.301 -4.908 21.099 1.00 80.81 91 LYS A N 1
ATOM 754 C CA . LYS A 1 91 ? -11.505 -5.676 20.142 1.00 80.81 91 LYS A CA 1
ATOM 755 C C . LYS A 1 91 ? -11.310 -4.837 18.894 1.00 80.81 91 LYS A C 1
ATOM 757 O O . LYS A 1 91 ? -12.278 -4.274 18.393 1.00 80.81 91 LYS A O 1
ATOM 762 N N . ILE A 1 92 ? -10.095 -4.745 18.379 1.00 81.94 92 ILE A N 1
ATOM 763 C CA . ILE A 1 92 ? -9.780 -4.035 17.138 1.00 81.94 92 ILE A CA 1
ATOM 764 C C . ILE A 1 92 ? -9.124 -5.015 16.179 1.00 81.94 92 ILE A C 1
ATOM 766 O O . ILE A 1 92 ? -8.233 -5.769 16.557 1.00 81.94 92 ILE A O 1
ATOM 770 N N . SER A 1 93 ? -9.561 -4.991 14.926 1.00 83.69 93 SER A N 1
ATOM 771 C CA . SER A 1 93 ? -8.932 -5.712 13.824 1.00 83.69 93 SER A CA 1
ATOM 772 C C . SER A 1 93 ? -8.625 -4.742 12.692 1.00 83.69 93 SER A C 1
ATOM 774 O O . SER A 1 93 ? -9.389 -3.807 12.445 1.00 83.69 93 SER A O 1
ATOM 776 N N . ALA A 1 94 ? -7.507 -4.951 12.009 1.00 83.94 94 ALA A N 1
ATOM 777 C CA . ALA A 1 94 ? -7.170 -4.237 10.793 1.00 83.94 94 ALA A CA 1
ATOM 778 C C . ALA A 1 94 ? -7.557 -5.095 9.589 1.00 83.94 94 ALA A C 1
ATOM 780 O O . ALA A 1 94 ? -7.286 -6.291 9.542 1.00 83.94 94 ALA A O 1
ATOM 781 N N . GLU A 1 95 ? -8.185 -4.486 8.600 1.00 85.50 95 GLU A N 1
ATOM 782 C CA . GLU A 1 95 ? -8.496 -5.106 7.325 1.00 85.50 95 GLU A CA 1
ATOM 783 C C . GLU A 1 95 ? -7.735 -4.361 6.232 1.00 85.50 95 GLU A C 1
ATOM 785 O O . GLU A 1 95 ? -7.892 -3.150 6.067 1.00 85.50 95 GLU A O 1
ATOM 790 N N . ALA A 1 96 ? -6.901 -5.084 5.493 1.00 87.38 96 ALA A N 1
ATOM 791 C CA . ALA A 1 96 ? -6.177 -4.563 4.346 1.00 87.38 96 ALA A CA 1
ATOM 792 C C . ALA A 1 96 ? -6.788 -5.134 3.068 1.00 87.38 96 ALA A C 1
ATOM 794 O O . ALA A 1 96 ? -7.019 -6.340 2.958 1.00 87.38 96 ALA A O 1
ATOM 795 N N . PHE A 1 97 ? -7.026 -4.275 2.085 1.00 88.56 97 PHE A N 1
ATOM 796 C CA . PHE A 1 97 ? -7.456 -4.687 0.757 1.00 88.56 97 PHE A CA 1
ATOM 797 C C . PHE A 1 97 ? -6.562 -4.059 -0.306 1.00 88.56 97 PHE A C 1
ATOM 799 O O . PHE A 1 97 ? -6.102 -2.928 -0.175 1.00 88.56 97 PHE A O 1
ATOM 806 N N . ALA A 1 98 ? -6.324 -4.796 -1.378 1.00 90.00 98 ALA A N 1
ATOM 807 C CA . ALA A 1 98 ? -5.580 -4.364 -2.543 1.00 90.00 98 ALA A CA 1
ATOM 808 C C . ALA A 1 98 ? -6.329 -4.809 -3.798 1.00 90.00 98 ALA A C 1
ATOM 810 O O . ALA A 1 98 ? -6.924 -5.879 -3.837 1.00 90.00 98 ALA A O 1
ATOM 811 N N . SER A 1 99 ? -6.316 -3.985 -4.835 1.00 90.56 99 SER A N 1
ATOM 812 C CA . SER A 1 99 ? -6.942 -4.277 -6.120 1.00 90.56 99 SER A CA 1
ATOM 813 C C . SER A 1 99 ? -6.120 -3.677 -7.247 1.00 90.56 99 SER A C 1
ATOM 815 O O . SER A 1 99 ? -5.546 -2.592 -7.111 1.00 90.56 99 SER A O 1
ATOM 817 N N . TRP A 1 100 ? -6.045 -4.385 -8.366 1.00 92.25 100 TRP A N 1
ATOM 818 C CA . TRP A 1 100 ? -5.277 -3.961 -9.529 1.00 92.25 100 TRP A CA 1
ATOM 819 C C . TRP A 1 100 ? -6.065 -4.175 -10.819 1.00 92.25 100 TRP A C 1
ATOM 821 O O . TRP A 1 100 ? -6.876 -5.092 -10.953 1.00 92.25 100 TRP A O 1
ATOM 831 N N . GLU A 1 101 ? -5.829 -3.292 -11.786 1.00 87.81 101 GLU A N 1
ATOM 832 C CA . GLU A 1 101 ? -6.441 -3.377 -13.114 1.00 87.81 101 GLU A CA 1
ATOM 833 C C . GLU A 1 101 ? -5.717 -4.395 -14.005 1.00 87.81 101 GLU A C 1
ATOM 835 O O . GLU A 1 101 ? -4.565 -4.765 -13.762 1.00 87.81 101 GLU A O 1
ATOM 840 N N . THR A 1 102 ? -6.386 -4.813 -15.082 1.00 87.69 102 THR A N 1
ATOM 841 C CA . THR A 1 102 ? -5.762 -5.632 -16.122 1.00 87.69 102 THR A CA 1
ATOM 842 C C . THR A 1 102 ? -4.573 -4.895 -16.733 1.00 87.69 102 THR A C 1
ATOM 844 O O . THR A 1 102 ? -4.663 -3.740 -17.149 1.00 87.69 102 THR A O 1
ATOM 847 N N . HIS A 1 103 ? -3.454 -5.598 -16.816 1.00 85.06 103 HIS A N 1
ATOM 848 C CA . HIS A 1 103 ? -2.217 -5.176 -17.449 1.00 85.06 103 HIS A CA 1
ATOM 849 C C . HIS A 1 103 ? -1.781 -6.272 -18.436 1.00 85.06 103 HIS A C 1
ATOM 851 O O . HIS A 1 103 ? -2.124 -7.433 -18.223 1.00 85.06 103 HIS A O 1
ATOM 857 N N . PRO A 1 104 ? -0.977 -5.977 -19.473 1.00 84.31 104 PRO A N 1
ATOM 858 C CA . PRO A 1 104 ? -0.488 -7.001 -20.405 1.00 84.31 104 PRO A CA 1
ATOM 859 C C . PRO A 1 104 ? 0.149 -8.248 -19.765 1.00 84.31 104 PRO A C 1
ATOM 861 O O . PRO A 1 104 ? 0.162 -9.308 -20.377 1.00 84.31 104 PRO A O 1
ATOM 864 N N . TYR A 1 105 ? 0.645 -8.133 -18.530 1.00 81.69 105 TYR A N 1
ATOM 865 C CA . TYR A 1 105 ? 1.323 -9.212 -17.801 1.00 81.69 105 TYR A CA 1
ATOM 866 C C . TYR A 1 105 ? 0.517 -9.777 -16.622 1.00 81.69 105 TYR A C 1
ATOM 868 O O . TYR A 1 105 ? 0.915 -10.783 -16.048 1.00 81.69 105 TYR A O 1
ATOM 876 N N . ILE A 1 106 ? -0.595 -9.140 -16.236 1.00 87.00 106 ILE A N 1
ATOM 877 C CA . ILE A 1 106 ? -1.385 -9.489 -15.045 1.00 87.00 106 ILE A CA 1
ATOM 878 C C . ILE A 1 106 ? -2.872 -9.272 -15.338 1.00 87.00 106 ILE A C 1
ATOM 880 O O . ILE A 1 106 ? -3.281 -8.212 -15.809 1.00 87.00 106 ILE A O 1
ATOM 884 N N . LYS A 1 107 ? -3.714 -10.256 -15.017 1.00 89.56 107 LYS A N 1
ATOM 885 C CA . LYS A 1 107 ? -5.174 -10.084 -15.071 1.00 89.56 107 LYS A CA 1
ATOM 886 C C . LYS A 1 107 ? -5.648 -9.233 -13.891 1.00 89.56 107 LYS A C 1
ATOM 888 O O . LYS A 1 107 ? -5.025 -9.258 -12.832 1.00 89.56 107 LYS A O 1
ATOM 893 N N . LYS A 1 108 ? -6.764 -8.516 -14.065 1.00 91.94 108 LYS A N 1
ATOM 894 C CA . LYS A 1 108 ? -7.457 -7.834 -12.962 1.00 91.94 108 LYS A CA 1
ATOM 895 C C . LYS A 1 108 ? -7.650 -8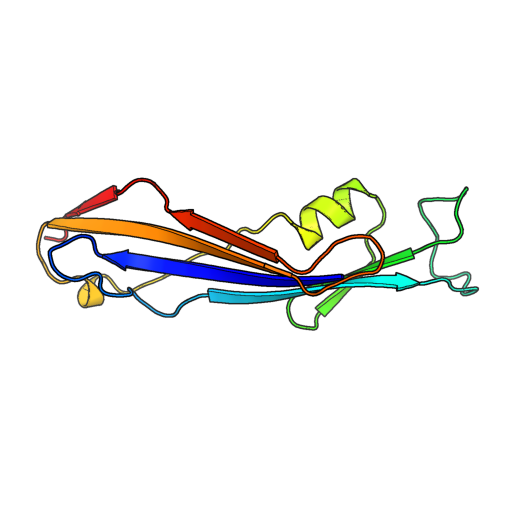.797 -11.789 1.00 91.94 108 LYS A C 1
ATOM 897 O O . LYS A 1 108 ? -8.029 -9.948 -11.999 1.00 91.94 108 LYS A O 1
ATOM 902 N N . GLY A 1 109 ? -7.429 -8.300 -10.582 1.00 90.88 109 GLY A N 1
ATOM 903 C CA . GLY A 1 109 ? -7.638 -9.059 -9.362 1.00 90.88 109 GLY A CA 1
ATOM 904 C C . GLY A 1 109 ? -7.740 -8.156 -8.146 1.00 90.88 109 GLY A C 1
ATOM 905 O O . GLY A 1 109 ? -7.478 -6.949 -8.209 1.00 90.88 109 GLY A O 1
ATOM 906 N N . ASP A 1 110 ? -8.143 -8.773 -7.051 1.00 90.88 110 ASP A N 1
ATOM 907 C CA . ASP A 1 110 ? -8.205 -8.182 -5.731 1.00 90.88 110 ASP A CA 1
ATOM 908 C C . ASP A 1 110 ? -7.687 -9.180 -4.693 1.00 90.88 110 ASP A C 1
ATOM 910 O O . ASP A 1 110 ? -7.674 -10.393 -4.903 1.00 90.88 110 ASP A O 1
ATOM 914 N N . ALA A 1 111 ? -7.190 -8.641 -3.590 1.00 88.50 111 ALA A N 1
ATOM 915 C CA . ALA A 1 111 ? -6.721 -9.379 -2.437 1.00 88.50 111 ALA A CA 1
ATOM 916 C C . ALA A 1 111 ? -7.214 -8.659 -1.187 1.00 88.50 111 ALA A C 1
ATOM 918 O O . ALA A 1 111 ? -7.105 -7.438 -1.077 1.00 88.50 111 ALA A O 1
ATOM 919 N N . LYS A 1 112 ? -7.746 -9.411 -0.231 1.00 89.75 112 LYS A N 1
ATOM 920 C CA . LYS A 1 112 ? -8.210 -8.883 1.047 1.00 89.75 112 LYS A CA 1
ATOM 921 C C . LYS A 1 112 ? -7.704 -9.782 2.160 1.00 89.75 112 LYS A C 1
ATOM 923 O O . LYS A 1 112 ? -7.770 -11.002 2.043 1.00 89.75 112 LYS A O 1
ATOM 928 N N . ASN A 1 113 ? -7.202 -9.176 3.225 1.00 86.50 113 ASN A N 1
ATOM 929 C CA . ASN A 1 113 ? -6.727 -9.892 4.395 1.00 86.50 113 ASN A CA 1
ATOM 930 C C . ASN A 1 113 ? -7.131 -9.149 5.672 1.00 86.50 113 ASN A C 1
ATOM 932 O O . ASN A 1 113 ? -7.261 -7.924 5.674 1.00 86.50 113 ASN A O 1
ATOM 936 N N . GLN A 1 114 ? -7.341 -9.895 6.751 1.00 84.25 114 GLN A N 1
ATOM 937 C CA . GLN A 1 114 ? -7.698 -9.359 8.059 1.00 84.25 114 GLN A CA 1
ATOM 938 C C . GLN A 1 114 ? -6.622 -9.758 9.072 1.00 84.25 114 GLN A C 1
ATOM 940 O O . GLN A 1 114 ? -6.154 -10.895 9.080 1.00 84.25 114 GLN A O 1
ATOM 945 N N . SER A 1 115 ? -6.212 -8.814 9.914 1.00 83.75 115 SER A N 1
ATOM 946 C CA . SER A 1 115 ? -5.268 -9.056 10.998 1.00 83.75 115 SER A CA 1
ATOM 947 C C . SER A 1 115 ? -5.925 -9.815 12.148 1.00 83.75 115 SER A C 1
ATOM 949 O O . SER A 1 115 ? -7.151 -9.839 12.287 1.00 83.75 115 SER A O 1
ATOM 951 N N . SER A 1 116 ? -5.090 -10.351 13.038 1.00 81.75 116 SER A N 1
ATOM 952 C CA . SER A 1 116 ? -5.524 -10.802 14.359 1.00 81.75 116 SER A CA 1
ATOM 953 C C . SER A 1 116 ? -6.211 -9.673 15.133 1.00 81.75 116 SER A C 1
ATOM 955 O O . SER A 1 116 ? -5.874 -8.495 14.967 1.00 81.75 116 SER A O 1
ATOM 957 N N . GLU A 1 117 ? -7.168 -10.047 15.980 1.00 80.38 117 GLU A N 1
ATOM 958 C CA . GLU A 1 117 ? -7.837 -9.124 16.893 1.00 80.38 117 GLU A CA 1
ATOM 959 C C . GLU A 1 117 ? -6.907 -8.753 18.052 1.00 80.38 117 GLU A C 1
ATOM 961 O O . GLU A 1 117 ? -6.227 -9.609 18.617 1.00 80.38 117 GLU A O 1
ATOM 966 N N . ILE A 1 118 ? -6.893 -7.472 18.409 1.00 82.31 118 ILE A N 1
ATOM 967 C CA . ILE A 1 118 ? -6.170 -6.932 19.560 1.00 82.31 118 ILE A CA 1
ATOM 968 C C . ILE A 1 118 ? -7.201 -6.351 20.524 1.00 82.31 118 ILE A C 1
ATOM 970 O O . ILE A 1 118 ? -8.078 -5.593 20.109 1.00 82.31 118 ILE A O 1
ATOM 974 N N . GLU A 1 119 ? -7.109 -6.702 21.804 1.00 80.00 119 GLU A N 1
ATOM 975 C CA . GLU A 1 119 ? -7.945 -6.116 22.854 1.00 80.00 119 GLU A CA 1
ATOM 976 C C . GLU A 1 119 ? -7.298 -4.847 23.416 1.00 80.00 119 GLU A C 1
ATOM 978 O O . GLU A 1 119 ? -6.116 -4.830 23.753 1.00 80.00 119 GLU A O 1
ATOM 983 N N . ILE A 1 120 ? -8.087 -3.779 23.513 1.00 80.31 120 ILE A N 1
ATOM 984 C CA . ILE A 1 120 ? -7.701 -2.506 24.119 1.00 80.31 120 ILE A CA 1
ATOM 985 C C . ILE A 1 120 ? -8.741 -2.145 25.176 1.00 80.31 120 ILE A C 1
ATOM 987 O O . ILE A 1 120 ? -9.934 -2.067 24.880 1.00 80.31 120 ILE A O 1
ATOM 991 N N . SER A 1 121 ? -8.282 -1.889 26.397 1.00 76.50 121 SER A N 1
ATOM 992 C CA . SER A 1 121 ? -9.106 -1.403 27.503 1.00 76.50 121 SER A CA 1
ATOM 993 C C . SER A 1 121 ? -8.898 0.097 27.681 1.00 76.50 121 SER A C 1
ATOM 995 O O . SER A 1 121 ? -7.767 0.550 27.852 1.00 76.50 121 SER A O 1
ATOM 997 N N . ILE A 1 122 ? -9.985 0.867 27.636 1.00 75.69 122 ILE A N 1
ATOM 998 C CA . ILE A 1 122 ? -9.981 2.307 27.920 1.00 75.69 122 ILE A CA 1
ATOM 999 C C . ILE A 1 122 ? -10.730 2.523 29.236 1.00 75.69 122 ILE A C 1
ATOM 1001 O O . ILE A 1 122 ? -11.930 2.239 29.305 1.00 75.69 122 ILE A O 1
ATOM 1005 N N . ASN A 1 123 ? -10.006 3.001 30.253 1.00 68.88 123 ASN A N 1
ATOM 1006 C CA . ASN A 1 123 ? -10.553 3.399 31.555 1.00 68.88 123 ASN A CA 1
ATOM 1007 C C . ASN A 1 123 ? -11.193 4.785 31.494 1.00 68.88 123 ASN A C 1
ATOM 1009 O O . ASN A 1 123 ? -10.594 5.675 30.847 1.00 68.88 123 ASN A O 1
#

Foldseek 3Di:
DKKKKKKWKWWDDPDTDTFDDIDIKIKDKDKDADPDPVPDALPPPDRIWIWMAIRNRIDTDRDPVSVCCRHPNDDDDDDGDPVSVPAAKIKMKMKMKMWDDDDPVDHTDIDIDIGDIDIDGDD

Radius of gyration: 19.46 Å; chains: 1; bounding box: 45×24×56 Å

Secondary structure (DSSP, 8-state):
-EEEEEEEEEEESSS-EEEEEEEEEEEEEEEE----TTS--S-TTS--EEEEEETTEEEEESSHHHHHHHHH---------HHHH-SEEEEEEEEEEEEE--BTTB--EEEEEEPPPEEEEE-

Organism: NCBI:txid1456290

Sequence (123 aa):
MKLKYGIKLAKGGLRKHELGKSIDTYRKASIFWTRNPKLVNPMKERKIWVQVAKNFEPFIALTEEDVRKEFFDFEEKFVFKALELGTGNHKISAEAFASWETHPYIKKGDAKNQSSEIEISIN